Protein AF-A0AA41SUX4-F1 (afdb_monomer_lite)

Sequence (114 aa):
MLSFDVGDQPVFETSLSNVSQGTTGKSGVTLEFHQNDDSEVALMQVCFYVPPTQEDGVDPVQAFAQSVLSKADIIQATGDAICIFWELQCLTPHSHYDTRIYPTFLNLRYKTSD

Secondary structure (DSSP, 8-state):
-EEEEETTEEEEEE-GGGEEEEEEETTEEEEEE---TT-SS---EEEEE-PPP--TT--HHHHHHHHHHTTS------S--SEEEEEEEEETTEEEEEEEE-SS-EEEEE----

Structure (mmCIF, N/CA/C/O backbone):
data_AF-A0AA41SUX4-F1
#
_entry.id   AF-A0AA41SUX4-F1
#
loop_
_atom_site.group_PDB
_atom_site.id
_atom_site.type_symbol
_atom_site.label_atom_id
_atom_site.label_alt_id
_atom_site.label_comp_id
_atom_site.label_asym_id
_atom_site.label_entity_id
_atom_site.label_seq_id
_atom_site.pdbx_PDB_ins_code
_atom_site.Cartn_x
_atom_site.Cartn_y
_atom_site.Cartn_z
_atom_site.occupancy
_atom_site.B_iso_or_equiv
_atom_site.auth_seq_id
_atom_site.auth_comp_id
_atom_site.auth_asym_id
_atom_site.auth_atom_id
_atom_site.pdbx_PDB_model_num
ATOM 1 N N . MET A 1 1 ? -2.127 -13.126 9.033 1.00 88.12 1 MET A N 1
ATOM 2 C CA . MET A 1 1 ? -3.484 -12.764 8.588 1.00 88.12 1 MET A CA 1
ATOM 3 C C . MET A 1 1 ? -3.858 -11.448 9.241 1.00 88.12 1 MET A C 1
ATOM 5 O O . MET A 1 1 ? -3.458 -11.236 10.382 1.00 88.12 1 MET A O 1
ATOM 9 N N . LEU A 1 2 ? -4.541 -10.579 8.507 1.00 92.31 2 LEU A N 1
ATOM 10 C CA . LEU A 1 2 ? -5.187 -9.367 9.004 1.00 92.31 2 LEU A CA 1
ATOM 11 C C . LEU A 1 2 ? -6.698 -9.617 8.960 1.00 92.31 2 LEU A C 1
ATOM 13 O O . LEU A 1 2 ? -7.192 -9.985 7.896 1.00 92.31 2 LEU A O 1
ATOM 17 N N . SER A 1 3 ? -7.388 -9.431 10.086 1.00 94.00 3 SER A N 1
ATOM 18 C CA . SER A 1 3 ? -8.854 -9.405 10.155 1.00 94.00 3 SER A CA 1
ATOM 19 C C . SER A 1 3 ? -9.308 -7.986 10.448 1.00 94.00 3 SER A C 1
ATOM 21 O O . SER A 1 3 ? -8.642 -7.268 11.200 1.00 94.00 3 SER A O 1
ATOM 23 N N . PHE A 1 4 ? -10.420 -7.584 9.851 1.00 93.31 4 PHE A N 1
ATOM 24 C CA . PHE A 1 4 ? -11.107 -6.353 10.198 1.00 93.31 4 PHE A CA 1
ATOM 25 C C . PHE A 1 4 ? -12.519 -6.694 10.646 1.00 93.31 4 PHE A C 1
ATOM 27 O O . PHE A 1 4 ? -13.316 -7.230 9.872 1.00 93.31 4 PHE A O 1
ATOM 34 N N . ASP A 1 5 ? -12.811 -6.355 11.896 1.00 95.56 5 ASP A N 1
ATOM 35 C CA . ASP A 1 5 ? -14.026 -6.776 12.574 1.00 95.56 5 ASP A CA 1
ATOM 36 C C . ASP A 1 5 ? -14.969 -5.580 12.754 1.00 95.56 5 ASP A C 1
ATOM 38 O O . ASP A 1 5 ? -14.547 -4.464 13.069 1.00 95.56 5 ASP A O 1
ATOM 42 N N . VAL A 1 6 ? -16.269 -5.812 12.560 1.00 94.94 6 VAL A N 1
ATOM 43 C CA . VAL A 1 6 ? -17.333 -4.854 12.883 1.00 94.94 6 VAL A CA 1
ATOM 44 C C . VAL A 1 6 ? -18.213 -5.485 13.956 1.00 94.94 6 VAL A C 1
ATOM 46 O O . VAL A 1 6 ? -19.004 -6.387 13.684 1.00 94.94 6 VAL A O 1
ATOM 49 N N . GLY A 1 7 ? -18.051 -5.020 15.197 1.00 94.25 7 GLY A N 1
ATOM 50 C CA . GLY A 1 7 ? -18.549 -5.746 16.367 1.00 94.25 7 GLY A CA 1
ATOM 51 C C . GLY A 1 7 ? -17.729 -7.019 16.580 1.00 94.25 7 GLY A C 1
ATOM 52 O O . GLY A 1 7 ? -16.508 -6.970 16.503 1.00 94.25 7 GLY A O 1
ATOM 53 N N . ASP A 1 8 ? -18.402 -8.150 16.784 1.00 94.12 8 ASP A N 1
ATOM 54 C CA . ASP A 1 8 ? -17.759 -9.460 16.979 1.00 94.12 8 ASP A CA 1
ATOM 55 C C . ASP A 1 8 ? -17.734 -10.303 15.689 1.00 94.12 8 ASP A C 1
ATOM 57 O O . ASP A 1 8 ? -17.730 -11.535 15.741 1.00 94.12 8 ASP A O 1
ATOM 61 N N . GLN A 1 9 ? -17.831 -9.664 14.518 1.00 95.56 9 GLN A N 1
ATOM 62 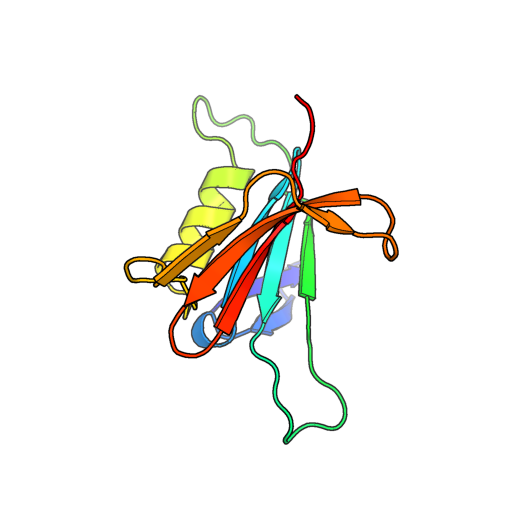C CA . GLN A 1 9 ? -17.897 -10.344 13.223 1.00 95.56 9 GLN A CA 1
ATOM 63 C C . GLN A 1 9 ? -16.806 -9.826 12.275 1.00 95.56 9 GLN A C 1
ATOM 65 O O . GLN A 1 9 ? -16.774 -8.619 12.010 1.00 95.56 9 GLN A O 1
ATOM 70 N N . PRO A 1 10 ? -15.957 -10.710 11.716 1.00 94.81 10 PRO A N 1
ATOM 71 C CA . PRO A 1 10 ? -14.990 -10.323 10.697 1.00 94.81 10 PRO A CA 1
ATOM 72 C C . PRO A 1 10 ? -15.730 -9.978 9.404 1.00 94.81 10 PRO A C 1
ATOM 74 O O . PRO A 1 10 ? -16.503 -10.784 8.882 1.00 94.81 10 PRO A O 1
ATOM 77 N N . VAL A 1 11 ? -15.514 -8.774 8.874 1.00 95.00 11 VAL A N 1
ATOM 78 C CA . VAL A 1 11 ? -16.108 -8.359 7.589 1.00 95.00 11 VAL A CA 1
ATOM 79 C C . VAL A 1 11 ? -15.175 -8.614 6.413 1.00 95.00 11 VAL A C 1
ATOM 81 O O . VAL A 1 11 ? -15.650 -8.827 5.300 1.00 95.00 11 VAL A O 1
ATOM 84 N N . PHE A 1 12 ? -13.862 -8.635 6.644 1.00 91.62 12 PHE A N 1
ATOM 85 C CA . PHE A 1 12 ? -12.915 -9.213 5.701 1.00 91.62 12 PHE A CA 1
ATOM 86 C C . PHE A 1 12 ? -11.671 -9.722 6.425 1.00 91.62 12 PHE A C 1
ATOM 88 O O . PHE A 1 12 ? -11.256 -9.194 7.459 1.00 91.62 12 PHE A O 1
ATOM 95 N N . GLU A 1 13 ? -11.043 -10.715 5.810 1.00 93.12 13 GLU A N 1
ATOM 96 C CA . GLU A 1 13 ? -9.749 -11.239 6.210 1.00 93.12 13 GLU A CA 1
ATOM 97 C C . GLU A 1 13 ? -8.837 -11.277 4.990 1.00 93.12 13 GLU A C 1
ATOM 99 O O . GLU A 1 13 ? -9.268 -11.566 3.873 1.00 93.12 13 GLU A O 1
ATOM 104 N N . THR A 1 14 ? -7.556 -10.996 5.193 1.00 89.38 14 THR A N 1
ATOM 105 C CA . THR A 1 14 ? -6.552 -11.171 4.146 1.00 89.38 14 THR A CA 1
ATOM 106 C C . THR A 1 14 ? -5.283 -11.792 4.698 1.00 89.38 14 THR A C 1
ATOM 108 O O . THR A 1 14 ? -4.828 -11.493 5.812 1.00 89.38 14 THR A O 1
ATOM 111 N N . SER A 1 15 ? -4.662 -12.655 3.896 1.00 92.00 15 SER A N 1
ATOM 112 C CA . SER A 1 15 ? -3.303 -13.088 4.186 1.00 92.00 15 SER A CA 1
ATOM 113 C C . SER A 1 15 ? -2.356 -11.897 4.069 1.00 92.00 15 SER A C 1
ATOM 115 O O . SER A 1 15 ? -2.466 -11.087 3.150 1.00 92.00 15 SER A O 1
ATOM 117 N N . LEU A 1 16 ? -1.404 -11.810 4.999 1.00 91.88 16 LEU A N 1
ATOM 118 C CA . LEU A 1 16 ? -0.360 -10.788 4.943 1.00 91.88 16 LEU A CA 1
ATOM 119 C C . LEU A 1 16 ? 0.652 -11.093 3.833 1.00 91.88 16 LEU A C 1
ATOM 121 O O . LEU A 1 16 ? 1.212 -10.166 3.269 1.00 91.88 16 LEU A O 1
ATOM 125 N N . SER A 1 17 ? 0.790 -12.360 3.425 1.00 91.38 17 SER A N 1
ATOM 126 C CA . SER A 1 17 ? 1.597 -12.749 2.259 1.00 91.38 17 SER A CA 1
ATOM 127 C C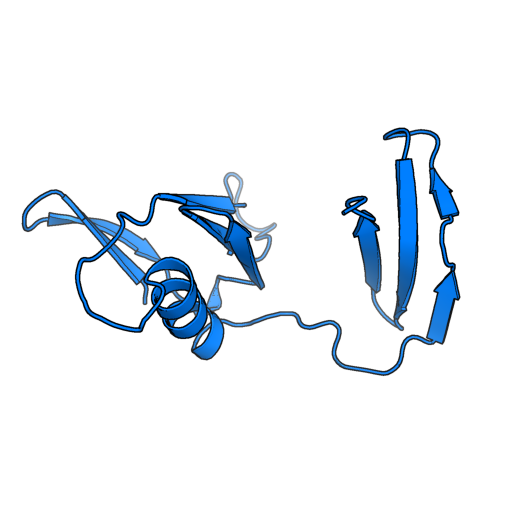 . SER A 1 17 ? 1.115 -12.132 0.945 1.00 91.38 17 SER A C 1
ATOM 129 O O . SER A 1 17 ? 1.859 -12.115 -0.022 1.00 91.38 17 SER A O 1
ATOM 131 N N . ASN A 1 18 ? -0.130 -11.654 0.888 1.00 90.25 18 ASN A N 1
ATOM 132 C CA . ASN A 1 18 ? -0.670 -11.026 -0.315 1.00 90.25 18 ASN A CA 1
ATOM 133 C C . ASN A 1 18 ? -0.349 -9.525 -0.373 1.00 90.25 18 ASN A C 1
ATOM 135 O O . ASN A 1 18 ? -0.599 -8.900 -1.398 1.00 90.25 18 ASN A O 1
ATOM 139 N N . VAL A 1 19 ? 0.163 -8.947 0.719 1.00 92.19 19 VAL A N 1
ATOM 140 C CA . VAL A 1 19 ? 0.553 -7.537 0.804 1.00 92.19 19 VAL A CA 1
ATOM 141 C C . VAL A 1 19 ? 1.949 -7.388 0.210 1.00 92.19 19 VAL A C 1
ATOM 143 O O . VAL A 1 19 ? 2.895 -7.994 0.711 1.00 92.19 19 VAL A O 1
ATOM 146 N N . SER A 1 20 ? 2.062 -6.568 -0.831 1.00 90.75 20 SER A N 1
ATOM 147 C CA . SER A 1 20 ? 3.297 -6.312 -1.572 1.00 90.75 20 SER A CA 1
ATOM 148 C C . SER A 1 20 ? 4.040 -5.083 -1.052 1.00 90.75 20 SER A C 1
ATOM 150 O O . SER A 1 20 ? 5.271 -5.059 -1.065 1.00 90.75 20 SER A O 1
ATOM 152 N N . GLN A 1 21 ? 3.310 -4.065 -0.580 1.00 89.31 21 GLN A N 1
ATOM 153 C CA . GLN A 1 21 ? 3.852 -2.835 0.002 1.00 89.31 21 GLN A CA 1
ATOM 154 C C . GLN A 1 21 ? 2.890 -2.233 1.035 1.00 89.31 21 GLN A C 1
ATOM 156 O O . GLN A 1 21 ? 1.701 -2.548 1.078 1.00 89.31 21 GLN A O 1
ATOM 161 N N . GLY A 1 22 ? 3.401 -1.320 1.862 1.00 90.81 22 GLY A N 1
ATOM 162 C CA . GLY A 1 22 ? 2.555 -0.486 2.706 1.00 90.81 22 GLY A CA 1
ATOM 163 C C . GLY A 1 22 ? 3.198 0.854 3.034 1.00 90.81 22 GLY A C 1
ATOM 164 O O . GLY A 1 22 ? 4.414 0.953 3.204 1.00 90.81 22 GLY A O 1
ATOM 165 N N . THR A 1 23 ? 2.371 1.892 3.110 1.00 91.44 23 THR A N 1
ATOM 166 C CA . THR A 1 23 ? 2.781 3.272 3.387 1.00 91.44 23 THR A CA 1
ATOM 167 C C . THR A 1 23 ? 1.941 3.876 4.508 1.00 91.44 23 THR A C 1
ATOM 169 O O . THR A 1 23 ? 0.763 3.559 4.678 1.00 91.44 23 THR A O 1
ATOM 172 N N . THR A 1 24 ? 2.555 4.752 5.301 1.00 92.44 24 THR A N 1
ATOM 173 C CA . THR A 1 24 ? 1.898 5.445 6.417 1.00 92.44 24 THR A CA 1
ATOM 174 C C . THR A 1 24 ? 1.619 6.899 6.060 1.00 92.44 24 THR A C 1
ATOM 176 O O . THR A 1 24 ? 2.507 7.597 5.572 1.00 92.44 24 THR A O 1
ATOM 179 N N . GLY A 1 25 ? 0.408 7.369 6.348 1.00 88.88 25 GLY A N 1
ATOM 180 C CA . GLY A 1 25 ? 0.031 8.783 6.337 1.00 88.88 25 GLY A CA 1
ATOM 181 C C . GLY A 1 25 ? -0.178 9.329 7.753 1.00 88.88 25 GLY A C 1
ATOM 182 O O . GLY A 1 25 ? 0.107 8.660 8.740 1.00 88.88 25 GLY A O 1
ATOM 183 N N . LYS A 1 26 ? -0.736 10.541 7.868 1.00 88.62 26 LYS A N 1
ATOM 184 C CA . LYS A 1 26 ? -0.958 11.215 9.166 1.00 88.62 26 LYS A CA 1
ATOM 185 C C . LYS A 1 26 ? -1.856 10.435 10.139 1.00 88.62 26 LYS A C 1
ATOM 187 O O . LYS A 1 26 ? -1.701 10.559 11.346 1.00 88.62 26 LYS A O 1
ATOM 192 N N . SER A 1 27 ? -2.839 9.704 9.624 1.00 91.19 27 SER A N 1
ATOM 193 C CA . SER A 1 27 ? -3.844 9.004 10.435 1.00 91.19 27 SER A CA 1
ATOM 194 C C . SER A 1 27 ? -4.289 7.699 9.787 1.00 91.19 27 SER A C 1
ATOM 196 O O . SER A 1 27 ? -5.441 7.289 9.921 1.00 91.19 27 SER A O 1
ATOM 198 N N . GLY A 1 28 ? -3.423 7.098 8.977 1.00 93.44 28 GLY A N 1
ATOM 199 C CA . GLY A 1 28 ? -3.825 5.947 8.198 1.00 93.44 28 GLY A CA 1
ATOM 200 C C . GLY A 1 28 ? -2.676 5.178 7.594 1.00 93.44 28 GLY A C 1
ATOM 201 O O . GLY A 1 28 ? -1.558 5.682 7.477 1.00 93.44 28 GLY A O 1
ATOM 202 N N . VAL A 1 29 ? -2.984 3.945 7.221 1.00 95.00 29 VAL A N 1
ATOM 203 C CA . VAL A 1 29 ? -2.052 3.010 6.604 1.00 95.00 29 VAL A CA 1
ATOM 204 C C . VAL A 1 29 ? -2.665 2.500 5.318 1.00 95.00 29 VAL A C 1
ATOM 206 O O . VAL A 1 29 ? -3.765 1.949 5.313 1.00 95.00 29 VAL A O 1
ATOM 209 N N . THR A 1 30 ? -1.932 2.681 4.232 1.00 95.12 30 THR A N 1
ATOM 210 C CA . THR A 1 30 ? -2.267 2.145 2.922 1.00 95.12 30 THR A CA 1
ATOM 211 C C . THR A 1 30 ? -1.507 0.846 2.728 1.00 95.12 30 THR A C 1
ATOM 213 O O . THR A 1 30 ? -0.286 0.834 2.858 1.00 95.12 30 THR A O 1
ATOM 216 N N . LEU A 1 31 ? -2.218 -0.232 2.412 1.00 93.56 31 LEU A N 1
ATOM 217 C CA . LEU A 1 31 ? -1.651 -1.517 2.015 1.00 93.56 31 LEU A CA 1
ATOM 218 C C . LEU A 1 31 ? -1.898 -1.732 0.529 1.00 93.56 31 LEU A C 1
ATOM 220 O O . LEU A 1 31 ? -3.028 -1.572 0.067 1.00 93.56 31 LEU A O 1
ATOM 224 N N . GLU A 1 32 ? -0.856 -2.124 -0.187 1.00 92.81 32 GLU A N 1
ATOM 225 C CA . GLU A 1 32 ? -0.908 -2.538 -1.585 1.00 92.81 32 GLU A CA 1
ATOM 226 C C . GLU A 1 32 ? -0.718 -4.049 -1.661 1.00 92.81 32 GLU A C 1
ATOM 228 O O . GLU A 1 32 ? 0.017 -4.640 -0.865 1.00 92.81 32 GLU A O 1
ATOM 233 N N . PHE A 1 33 ? -1.409 -4.680 -2.601 1.00 91.94 33 PHE A N 1
ATOM 234 C CA . PHE A 1 33 ? -1.426 -6.127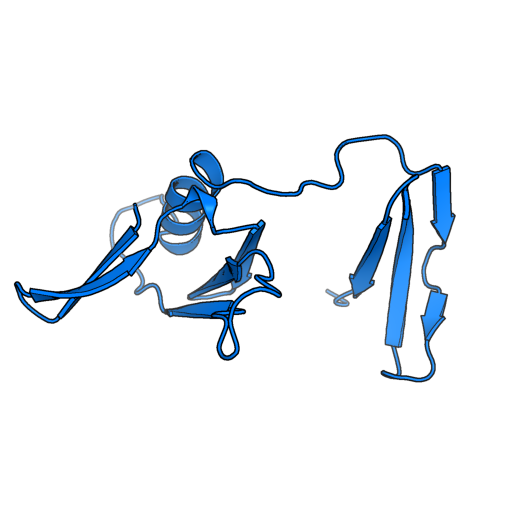 -2.755 1.00 91.94 33 PHE A CA 1
ATOM 235 C C . PHE A 1 33 ? -0.747 -6.534 -4.057 1.00 91.94 33 PHE A C 1
ATOM 237 O O . PHE A 1 33 ? -0.683 -5.763 -5.017 1.00 91.94 33 PHE A O 1
ATOM 244 N N . HIS A 1 34 ? -0.220 -7.755 -4.092 1.00 90.31 34 HIS A N 1
ATOM 245 C CA . HIS A 1 34 ? 0.291 -8.337 -5.330 1.00 90.31 34 HIS A CA 1
ATOM 246 C C . HIS A 1 34 ? -0.821 -8.396 -6.379 1.00 90.31 34 HIS A C 1
ATOM 248 O O . HIS A 1 34 ? -1.946 -8.804 -6.079 1.00 90.31 34 HIS A O 1
ATOM 254 N N . GLN A 1 35 ? -0.502 -8.008 -7.614 1.00 84.50 35 GLN A N 1
ATOM 255 C CA . GLN A 1 35 ? -1.411 -8.231 -8.732 1.00 84.50 35 GLN A CA 1
ATOM 256 C C . GLN A 1 35 ? -1.606 -9.731 -8.947 1.00 84.50 35 GLN A C 1
ATOM 258 O O . GLN A 1 35 ? -0.657 -10.512 -8.882 1.00 84.50 35 GLN A O 1
ATOM 263 N N . ASN A 1 36 ? -2.857 -10.119 -9.179 1.00 83.69 36 ASN A N 1
ATOM 264 C CA . ASN A 1 36 ? -3.233 -11.484 -9.499 1.00 83.69 36 ASN A CA 1
ATOM 265 C C . ASN A 1 36 ? -3.944 -11.486 -10.853 1.00 83.69 36 ASN A C 1
ATOM 267 O O . ASN A 1 36 ? -5.154 -11.263 -10.912 1.00 83.69 36 ASN A O 1
ATOM 271 N N . ASP A 1 37 ? -3.177 -11.731 -11.915 1.00 82.62 37 ASP A N 1
ATOM 272 C CA . ASP A 1 37 ? -3.668 -11.751 -13.299 1.00 82.62 37 ASP A CA 1
ATOM 273 C C . ASP A 1 37 ? -4.620 -12.929 -13.582 1.00 82.62 37 ASP A C 1
ATOM 275 O O . ASP A 1 37 ? -5.337 -12.916 -14.581 1.00 82.62 37 ASP A O 1
ATOM 279 N N . ASP A 1 38 ? -4.682 -13.922 -12.685 1.00 87.00 38 ASP A N 1
ATOM 280 C CA . ASP A 1 38 ? -5.601 -15.060 -12.787 1.00 87.00 38 ASP A CA 1
ATOM 281 C C . ASP A 1 38 ? -7.015 -14.737 -12.259 1.00 87.00 38 ASP A C 1
ATOM 283 O O . ASP A 1 38 ? -7.915 -15.578 -12.330 1.00 87.00 38 ASP A O 1
ATOM 287 N N . SER A 1 39 ? -7.237 -13.532 -11.716 1.00 85.94 39 SER A N 1
ATOM 288 C CA . SER A 1 39 ? -8.538 -13.085 -11.209 1.00 85.94 39 SER A CA 1
ATOM 289 C C . SER A 1 39 ? -9.089 -11.919 -12.027 1.00 85.94 39 SER A C 1
ATOM 291 O O . SER A 1 39 ? -8.431 -10.895 -12.181 1.00 85.94 39 SER A O 1
ATOM 293 N N . GLU A 1 40 ? -10.347 -12.017 -12.473 1.00 87.75 40 GLU A N 1
ATOM 294 C CA . GLU A 1 40 ? -11.043 -10.899 -13.141 1.00 87.75 40 GLU A CA 1
ATOM 295 C C . GLU A 1 40 ? -11.177 -9.663 -12.241 1.00 87.75 40 GLU A C 1
ATOM 297 O O . GLU A 1 40 ? -11.184 -8.530 -12.721 1.00 87.75 40 GLU A O 1
ATOM 302 N N . VAL A 1 41 ? -11.293 -9.878 -10.929 1.00 87.44 41 VAL A N 1
ATOM 303 C CA . VAL A 1 41 ? -11.353 -8.814 -9.926 1.00 87.44 41 VAL A CA 1
ATOM 304 C C . VAL A 1 41 ? -10.258 -9.075 -8.903 1.00 87.44 41 VAL A C 1
ATOM 306 O O . VAL A 1 41 ? -10.289 -10.077 -8.187 1.00 87.44 41 VAL A O 1
ATOM 309 N N . A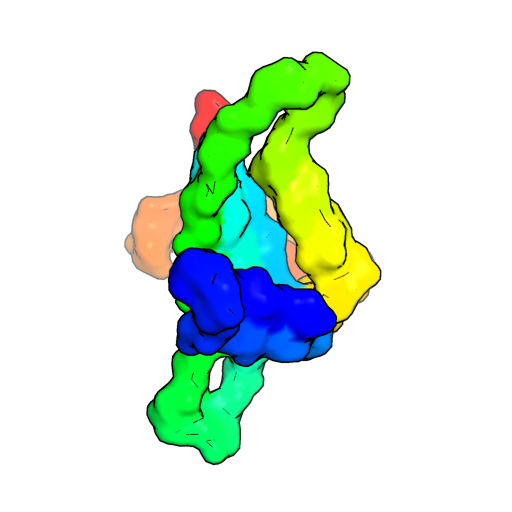LA A 1 42 ? -9.289 -8.169 -8.824 1.00 87.00 42 ALA A N 1
ATOM 310 C CA . ALA A 1 42 ? -8.181 -8.254 -7.884 1.00 87.00 42 ALA A CA 1
ATOM 311 C C . ALA A 1 42 ? -8.192 -7.048 -6.939 1.00 87.00 42 ALA A C 1
ATOM 313 O O . ALA A 1 42 ? -8.344 -5.900 -7.363 1.00 87.00 42 ALA A O 1
ATOM 314 N N . LEU A 1 43 ? -8.022 -7.308 -5.641 1.00 87.94 43 LEU A N 1
ATOM 315 C CA . LEU A 1 43 ? -7.827 -6.251 -4.656 1.00 87.94 43 LEU A CA 1
ATOM 316 C C . LEU A 1 43 ? -6.450 -5.628 -4.878 1.00 87.94 43 LEU A C 1
ATOM 318 O O . LEU A 1 43 ? -5.450 -6.321 -4.752 1.00 87.94 43 LEU A O 1
ATOM 322 N N . MET A 1 44 ? -6.404 -4.336 -5.203 1.00 90.00 44 MET A N 1
ATOM 323 C CA . MET A 1 44 ? -5.140 -3.632 -5.455 1.00 90.00 44 MET A CA 1
ATOM 324 C C . MET A 1 44 ? -4.623 -2.913 -4.216 1.00 90.00 44 MET A C 1
ATOM 326 O O . MET A 1 44 ? -3.436 -2.978 -3.907 1.00 90.00 44 MET A O 1
ATOM 330 N N . GLN A 1 45 ? -5.514 -2.234 -3.493 1.00 92.94 45 GLN A N 1
ATOM 331 C CA . GLN A 1 45 ? -5.130 -1.380 -2.379 1.00 92.94 45 GLN A CA 1
ATOM 332 C C . GLN A 1 45 ? -6.258 -1.266 -1.353 1.00 92.94 45 GLN A C 1
ATOM 334 O O . GLN A 1 45 ? -7.433 -1.191 -1.717 1.00 92.94 45 GLN A O 1
ATOM 339 N N . VAL A 1 46 ? -5.894 -1.180 -0.074 1.00 93.50 46 VAL A N 1
ATOM 340 C CA . VAL A 1 46 ? -6.796 -0.813 1.027 1.00 93.50 46 VAL A CA 1
ATOM 341 C C . VAL A 1 46 ? -6.158 0.301 1.848 1.00 93.50 46 VAL A C 1
ATOM 343 O O . VAL A 1 46 ? -4.973 0.239 2.158 1.00 93.50 46 VAL A O 1
ATOM 346 N N . CYS A 1 47 ? -6.937 1.317 2.219 1.00 94.88 47 CYS A N 1
ATOM 347 C CA . CYS A 1 47 ? -6.495 2.380 3.117 1.00 94.88 47 CYS A CA 1
ATOM 348 C C . CYS A 1 47 ? -7.284 2.316 4.424 1.00 94.88 47 CYS A C 1
ATOM 350 O O . CYS A 1 47 ? -8.509 2.445 4.428 1.00 94.88 47 CYS A O 1
ATOM 352 N N . PHE A 1 48 ? -6.571 2.116 5.527 1.00 94.25 48 PHE A N 1
ATOM 353 C CA . PHE A 1 48 ? -7.125 2.090 6.871 1.00 94.25 48 PHE A CA 1
ATOM 354 C C . PHE A 1 48 ? -6.969 3.445 7.528 1.00 94.25 48 PHE A C 1
ATOM 356 O O . PHE A 1 48 ? -5.873 4.001 7.552 1.00 94.25 48 PHE A O 1
ATOM 363 N N . TYR A 1 49 ? -8.042 3.938 8.135 1.00 94.88 49 TYR A N 1
ATOM 364 C CA . TYR A 1 49 ? -7.932 4.961 9.163 1.00 94.88 49 TYR A CA 1
ATOM 365 C C . TYR A 1 49 ? -7.509 4.304 10.477 1.00 94.88 49 TYR A C 1
ATOM 367 O O . TYR A 1 49 ? -8.116 3.321 10.900 1.00 94.88 49 TYR A O 1
ATOM 375 N N . VAL A 1 50 ? -6.489 4.861 11.125 1.00 93.00 50 VAL A N 1
ATOM 376 C CA . VAL A 1 50 ? -6.021 4.415 12.439 1.00 93.00 50 VAL A CA 1
ATOM 377 C C . VAL A 1 50 ? -6.341 5.521 13.448 1.00 93.00 50 VAL A C 1
ATOM 379 O O . VAL A 1 50 ? -5.756 6.607 13.361 1.00 93.00 50 VAL A O 1
ATOM 382 N N . PRO A 1 51 ? -7.286 5.292 14.378 1.00 90.75 51 PRO A N 1
ATOM 383 C CA . PRO A 1 51 ? -7.620 6.267 15.404 1.00 90.75 51 PRO A CA 1
ATOM 384 C C . PRO A 1 51 ? -6.414 6.566 16.304 1.00 90.75 51 PRO A C 1
ATOM 386 O O . PRO A 1 51 ? -5.642 5.656 16.614 1.00 90.75 51 PRO A O 1
ATOM 389 N N . PRO A 1 52 ? -6.255 7.813 16.772 1.00 85.19 52 PRO A N 1
ATOM 390 C CA . PRO A 1 52 ? -5.237 8.127 17.762 1.00 85.19 52 PRO A CA 1
ATOM 391 C C . PRO A 1 52 ? -5.545 7.400 19.078 1.00 85.19 52 PRO A C 1
ATOM 393 O O . PRO A 1 52 ? -6.664 7.470 19.589 1.00 85.19 52 PRO A O 1
ATOM 396 N N . THR A 1 53 ? -4.548 6.725 19.642 1.00 82.12 53 THR A N 1
ATOM 397 C CA . THR A 1 53 ? -4.614 6.099 20.967 1.00 82.12 53 THR A CA 1
ATOM 398 C C . THR A 1 53 ? -3.976 7.018 22.009 1.00 82.12 53 THR A C 1
ATOM 400 O O . THR A 1 53 ? -3.028 7.738 21.711 1.00 82.12 53 THR A O 1
ATOM 403 N N . GLN A 1 54 ? -4.495 7.009 23.242 1.00 66.31 54 GLN A N 1
ATOM 404 C CA . GLN A 1 54 ? -3.910 7.751 24.375 1.00 66.31 54 GLN A CA 1
ATOM 405 C C . GLN A 1 54 ? -2.753 6.993 25.053 1.00 66.31 54 GLN A C 1
ATOM 407 O O . GLN A 1 54 ? -2.323 7.376 26.135 1.00 66.31 54 GLN A O 1
ATOM 412 N N . GLU A 1 55 ? -2.272 5.898 24.458 1.00 71.38 55 GLU A N 1
ATOM 413 C CA . GLU A 1 55 ? -1.122 5.174 24.996 1.00 71.38 55 GLU A CA 1
ATOM 414 C C . GLU A 1 55 ? 0.156 5.988 24.772 1.00 71.38 55 GLU A C 1
ATOM 416 O O . GLU A 1 55 ? 0.537 6.289 23.639 1.00 71.38 55 GLU A O 1
ATOM 421 N N . ASP A 1 56 ? 0.800 6.371 25.874 1.00 63.03 56 ASP A N 1
ATOM 422 C CA . ASP A 1 56 ? 1.973 7.234 25.859 1.00 63.03 56 ASP A CA 1
ATOM 423 C C . ASP A 1 56 ? 3.149 6.575 25.119 1.00 63.03 56 ASP A C 1
ATOM 425 O O . ASP A 1 56 ? 3.725 5.580 25.561 1.00 63.03 56 ASP A O 1
ATOM 429 N N . GLY A 1 57 ? 3.546 7.185 23.999 1.00 71.94 57 GLY A N 1
ATOM 430 C CA . GLY A 1 57 ? 4.847 6.968 23.360 1.00 71.94 57 GLY A CA 1
ATOM 431 C C . GLY A 1 57 ? 4.872 6.067 22.125 1.00 71.94 57 GLY A C 1
ATOM 432 O O . GLY A 1 57 ? 5.928 5.970 21.499 1.00 71.94 57 GLY A O 1
ATOM 433 N N . VAL A 1 58 ? 3.755 5.451 21.728 1.00 80.50 58 VAL A N 1
ATOM 434 C CA . VAL A 1 58 ? 3.689 4.628 20.509 1.00 80.50 58 VAL A CA 1
ATOM 435 C C . VAL A 1 58 ? 2.723 5.255 19.512 1.00 80.50 58 VAL A C 1
ATOM 437 O O . VAL A 1 58 ? 1.532 5.365 19.780 1.00 80.50 58 VAL A O 1
ATOM 440 N N . ASP A 1 59 ? 3.232 5.650 18.343 1.00 89.50 59 ASP A N 1
ATOM 441 C CA . ASP A 1 59 ? 2.379 6.078 17.233 1.00 89.50 59 ASP A CA 1
ATOM 442 C C . ASP A 1 59 ? 1.580 4.862 16.717 1.00 89.50 59 ASP A C 1
ATOM 444 O O . ASP A 1 59 ? 2.184 3.923 16.178 1.00 89.50 59 ASP A O 1
ATOM 448 N N . PRO A 1 60 ? 0.240 4.843 16.864 1.00 92.06 60 PRO A N 1
ATOM 449 C CA . PRO A 1 60 ? -0.575 3.695 16.481 1.00 92.06 60 PRO A CA 1
ATOM 450 C C . PRO A 1 60 ? -0.514 3.414 14.977 1.00 92.06 60 PRO A C 1
ATOM 452 O O . PRO A 1 60 ? -0.615 2.256 14.568 1.00 92.06 60 PRO A O 1
ATOM 455 N N . VAL A 1 61 ? -0.293 4.439 14.144 1.00 93.44 61 VAL A N 1
ATOM 456 C CA . VAL A 1 61 ? -0.121 4.277 12.695 1.00 93.44 61 VAL A CA 1
ATOM 457 C C . VAL A 1 61 ? 1.141 3.463 12.419 1.00 93.44 61 VAL A C 1
ATOM 459 O O . VAL A 1 61 ? 1.101 2.490 11.664 1.00 93.44 61 VAL A O 1
ATOM 462 N N . GLN A 1 62 ? 2.251 3.824 13.067 1.00 91.75 62 GLN A N 1
ATOM 463 C CA . GLN A 1 62 ? 3.527 3.123 12.910 1.00 91.75 62 GLN A CA 1
ATOM 464 C C . GLN A 1 62 ? 3.470 1.710 13.485 1.00 91.75 62 GLN A C 1
ATOM 466 O O . GLN A 1 62 ? 3.946 0.771 12.850 1.00 91.75 62 GLN A O 1
ATOM 471 N N . ALA A 1 63 ? 2.847 1.529 14.651 1.00 92.12 63 ALA A N 1
ATOM 472 C CA . ALA A 1 63 ? 2.695 0.211 15.260 1.00 92.12 63 ALA A CA 1
ATOM 473 C C . ALA A 1 63 ? 1.871 -0.739 14.378 1.00 92.12 63 ALA A C 1
ATOM 475 O O . ALA A 1 63 ? 2.257 -1.898 14.184 1.00 92.12 63 ALA A O 1
ATOM 476 N N . PHE A 1 64 ? 0.767 -0.248 13.803 1.00 93.19 64 PHE A N 1
ATOM 477 C CA . PHE A 1 64 ? -0.060 -1.027 12.884 1.00 93.19 64 PHE A CA 1
ATOM 478 C C . PHE A 1 64 ? 0.710 -1.380 11.609 1.00 93.19 64 PHE A C 1
ATOM 480 O O . PHE A 1 64 ? 0.801 -2.558 11.256 1.00 93.19 64 PHE A O 1
ATOM 487 N N . ALA A 1 65 ? 1.337 -0.392 10.964 1.00 93.00 65 ALA A N 1
ATOM 488 C CA . ALA A 1 65 ? 2.141 -0.613 9.767 1.00 93.00 65 ALA A CA 1
ATOM 489 C C . ALA A 1 65 ? 3.258 -1.634 10.013 1.00 93.00 65 ALA A C 1
ATOM 491 O O . ALA A 1 65 ? 3.369 -2.609 9.275 1.00 93.00 65 ALA A O 1
ATOM 492 N N . GLN A 1 66 ? 4.028 -1.491 11.092 1.00 91.88 66 GLN A N 1
ATOM 493 C CA . GLN A 1 66 ? 5.113 -2.416 11.424 1.00 91.88 66 GLN A CA 1
ATOM 494 C C . GLN A 1 66 ? 4.610 -3.849 11.664 1.00 91.88 66 GLN A C 1
ATOM 496 O O . GLN A 1 66 ? 5.230 -4.823 11.224 1.00 91.88 66 GLN A O 1
ATOM 501 N N . SER A 1 67 ? 3.463 -3.998 12.329 1.00 92.06 67 SER A N 1
ATOM 502 C CA . SER A 1 67 ? 2.845 -5.304 12.598 1.00 92.06 67 SER A CA 1
ATOM 503 C C . SER A 1 67 ? 2.407 -6.027 11.323 1.00 92.06 67 SER A C 1
ATOM 505 O O . SER A 1 67 ? 2.483 -7.255 11.253 1.00 92.06 67 SER A O 1
ATOM 507 N N . VAL A 1 68 ? 1.966 -5.268 10.318 1.00 92.69 68 VAL A N 1
ATOM 508 C CA . VAL A 1 68 ? 1.586 -5.777 8.996 1.00 92.69 68 VAL A CA 1
ATOM 509 C C . VAL A 1 68 ? 2.834 -6.093 8.171 1.00 92.69 68 VAL A C 1
ATOM 511 O O . VAL A 1 68 ? 3.014 -7.233 7.746 1.00 92.69 68 VAL A O 1
ATOM 514 N N . LEU A 1 69 ? 3.719 -5.108 7.996 1.00 90.00 69 LEU A N 1
ATOM 515 C CA . LEU A 1 69 ? 4.888 -5.180 7.115 1.00 90.00 69 LEU A CA 1
ATOM 516 C C . LEU A 1 69 ? 5.894 -6.253 7.547 1.00 90.00 69 LEU A C 1
ATOM 518 O O . LEU A 1 69 ? 6.507 -6.887 6.698 1.00 90.00 69 LEU A O 1
ATOM 522 N N . SER A 1 70 ? 6.026 -6.519 8.851 1.00 90.69 70 SER A N 1
ATOM 523 C CA . SER A 1 70 ? 6.908 -7.582 9.368 1.00 90.69 70 SER A CA 1
ATOM 524 C C . SER A 1 70 ? 6.497 -9.004 8.966 1.00 90.69 70 SER A C 1
ATOM 526 O O . SER A 1 70 ? 7.294 -9.931 9.098 1.00 90.69 70 SER A O 1
ATOM 528 N N . LYS A 1 71 ? 5.258 -9.191 8.500 1.00 91.50 71 LYS A N 1
ATOM 529 C CA . LYS A 1 71 ? 4.697 -10.483 8.070 1.00 91.50 71 LYS A CA 1
ATOM 530 C C . LYS A 1 71 ? 4.247 -10.464 6.609 1.00 91.50 71 LYS A C 1
ATOM 532 O O . LYS A 1 71 ? 3.639 -11.434 6.156 1.00 91.50 71 LYS A O 1
ATOM 537 N N . ALA A 1 72 ? 4.464 -9.347 5.926 1.00 90.12 72 ALA A N 1
ATOM 538 C CA . ALA A 1 72 ? 4.077 -9.161 4.545 1.00 90.12 72 ALA A CA 1
ATOM 539 C C . ALA A 1 72 ? 5.171 -9.662 3.605 1.00 90.12 72 ALA A C 1
ATOM 541 O O . ALA A 1 72 ? 6.353 -9.664 3.957 1.00 90.12 72 ALA A O 1
ATOM 542 N N . ASP A 1 73 ? 4.771 -10.068 2.405 1.00 86.19 73 ASP A N 1
ATOM 543 C CA . ASP A 1 73 ? 5.710 -10.427 1.346 1.00 86.19 73 ASP A CA 1
ATOM 544 C C . ASP A 1 73 ? 6.107 -9.165 0.581 1.00 86.19 73 ASP A C 1
ATOM 546 O O . ASP A 1 73 ? 5.655 -8.894 -0.534 1.00 86.19 73 ASP A O 1
ATOM 550 N N . ILE A 1 74 ? 6.893 -8.328 1.259 1.00 78.88 74 ILE A N 1
ATOM 551 C CA . ILE A 1 74 ? 7.268 -7.030 0.725 1.00 78.88 74 ILE A CA 1
ATOM 552 C C . ILE A 1 74 ? 8.237 -7.228 -0.431 1.00 78.88 74 ILE A C 1
ATOM 554 O O . ILE A 1 74 ? 9.376 -7.663 -0.235 1.00 78.88 74 ILE A O 1
ATOM 558 N N . ILE A 1 75 ? 7.823 -6.791 -1.620 1.00 67.25 75 ILE A N 1
ATOM 559 C CA . ILE A 1 75 ? 8.733 -6.604 -2.749 1.00 67.25 75 ILE A CA 1
ATOM 560 C C . ILE A 1 75 ? 9.528 -5.336 -2.460 1.00 67.25 75 ILE A C 1
ATOM 562 O O . ILE A 1 75 ? 9.262 -4.254 -2.985 1.00 67.25 75 ILE A O 1
ATOM 566 N N . GLN A 1 76 ? 10.498 -5.440 -1.556 1.00 61.53 76 GLN A N 1
ATOM 567 C CA . GLN A 1 76 ? 11.503 -4.406 -1.455 1.00 61.53 76 GLN A CA 1
ATOM 568 C C . GLN A 1 76 ? 12.299 -4.424 -2.748 1.00 61.53 76 GLN A C 1
ATOM 570 O O . GLN A 1 76 ? 12.639 -5.476 -3.287 1.00 61.53 76 GLN A O 1
ATOM 575 N N . ALA A 1 77 ? 12.651 -3.232 -3.211 1.00 58.72 77 ALA A N 1
ATOM 576 C CA . ALA A 1 77 ? 13.730 -3.065 -4.156 1.00 58.72 77 ALA A CA 1
ATOM 577 C C . ALA A 1 77 ? 15.066 -3.412 -3.469 1.00 58.72 77 ALA A C 1
ATOM 579 O O . ALA A 1 77 ? 15.880 -2.537 -3.183 1.00 58.72 77 ALA A O 1
ATOM 580 N N . THR A 1 78 ? 15.247 -4.674 -3.085 1.00 56.94 78 THR A N 1
ATOM 581 C CA . THR A 1 78 ? 16.453 -5.185 -2.446 1.00 56.94 78 THR A CA 1
ATOM 582 C C . THR A 1 78 ? 17.522 -5.355 -3.514 1.00 56.94 78 THR A C 1
ATOM 584 O O . THR A 1 78 ? 17.375 -6.125 -4.460 1.00 56.94 78 THR A O 1
ATOM 587 N N . GLY A 1 79 ? 18.604 -4.597 -3.366 1.00 65.44 79 GLY A N 1
ATOM 588 C CA . GLY A 1 79 ? 19.741 -4.608 -4.278 1.00 65.44 79 GLY A CA 1
ATOM 589 C C . GLY A 1 79 ? 20.246 -3.204 -4.579 1.00 65.44 79 GLY A C 1
ATOM 590 O O . GLY A 1 79 ? 19.578 -2.206 -4.302 1.00 65.44 79 GLY A O 1
ATOM 591 N N . ASP A 1 80 ? 21.439 -3.134 -5.157 1.00 80.88 80 ASP A N 1
ATOM 592 C CA . ASP A 1 80 ? 21.979 -1.880 -5.661 1.00 80.88 80 ASP A CA 1
ATOM 593 C C . ASP A 1 80 ? 21.301 -1.537 -6.988 1.00 80.88 80 ASP A C 1
ATOM 595 O O . ASP A 1 80 ? 21.185 -2.372 -7.890 1.00 80.88 80 ASP A O 1
ATOM 599 N N . ALA A 1 81 ? 20.832 -0.295 -7.106 1.00 87.12 81 ALA A N 1
ATOM 600 C CA . ALA A 1 81 ? 20.330 0.201 -8.376 1.00 87.12 81 ALA A CA 1
ATOM 601 C C . ALA A 1 81 ? 21.471 0.192 -9.405 1.00 87.12 81 ALA A C 1
ATOM 603 O O . ALA A 1 81 ? 22.578 0.650 -9.122 1.00 87.12 81 ALA A O 1
ATOM 604 N N . ILE A 1 82 ? 21.186 -0.279 -10.619 1.00 93.75 82 ILE A N 1
ATOM 605 C CA . ILE A 1 82 ? 22.134 -0.234 -11.742 1.00 93.75 82 ILE A CA 1
ATOM 606 C C . ILE A 1 82 ? 22.403 1.225 -12.123 1.00 93.75 82 ILE A C 1
ATOM 608 O O . ILE A 1 82 ? 23.518 1.602 -12.477 1.00 93.75 82 ILE A O 1
ATOM 612 N N . CYS A 1 83 ? 21.357 2.051 -12.069 1.00 94.38 83 CYS A N 1
ATOM 613 C CA . CYS A 1 83 ? 21.410 3.460 -12.416 1.00 94.38 83 CYS A CA 1
ATOM 614 C C . CYS A 1 83 ? 20.357 4.244 -11.627 1.00 94.38 83 CYS A C 1
ATOM 616 O O . CYS A 1 83 ? 19.288 3.717 -11.300 1.00 94.38 83 CYS A O 1
ATOM 618 N N . ILE A 1 84 ? 20.664 5.510 -11.338 1.00 93.25 84 ILE A N 1
ATOM 619 C CA . ILE A 1 84 ? 19.759 6.439 -10.666 1.00 93.25 84 ILE A CA 1
ATOM 620 C C . ILE A 1 84 ? 19.728 7.755 -11.447 1.00 93.25 84 ILE A C 1
ATOM 622 O O . ILE A 1 84 ? 20.770 8.379 -11.650 1.00 93.25 84 ILE A O 1
ATOM 626 N N . PHE A 1 85 ? 18.529 8.186 -11.841 1.00 93.25 85 PHE A N 1
ATOM 627 C CA . PHE A 1 85 ? 18.263 9.529 -12.350 1.00 93.25 85 PHE A CA 1
ATOM 628 C C . PHE A 1 85 ? 17.568 10.347 -11.268 1.00 93.25 85 PHE A C 1
ATOM 630 O O . PHE A 1 85 ? 16.502 9.965 -10.788 1.00 93.25 85 PHE A O 1
ATOM 637 N N . TRP A 1 86 ? 18.177 11.466 -10.894 1.00 91.44 86 TRP A N 1
ATOM 638 C CA . TRP A 1 86 ? 17.633 12.388 -9.903 1.00 91.44 86 TRP A CA 1
ATOM 639 C C . TRP A 1 86 ? 16.817 13.476 -10.590 1.00 91.44 86 TRP A C 1
ATOM 641 O O . TRP A 1 86 ? 17.233 13.975 -11.636 1.00 91.44 86 TRP A O 1
ATOM 651 N N . GLU A 1 87 ? 15.685 13.845 -9.990 1.00 91.50 87 GLU A N 1
ATOM 652 C CA . GLU A 1 87 ? 14.844 14.967 -10.437 1.00 91.50 87 GLU A CA 1
ATOM 653 C C . GLU A 1 87 ? 14.453 14.914 -11.926 1.00 91.50 87 GLU A C 1
ATOM 655 O O . GLU A 1 87 ? 14.365 15.936 -12.608 1.00 91.50 87 GLU A O 1
ATOM 660 N N . LEU A 1 88 ? 14.191 13.715 -12.450 1.00 91.69 88 LEU A N 1
ATOM 661 C CA . LEU A 1 88 ? 13.753 13.538 -13.828 1.00 91.69 88 LEU A CA 1
ATOM 662 C C . LEU A 1 88 ? 12.372 14.182 -14.014 1.00 91.69 88 LEU A C 1
ATOM 664 O O . LEU A 1 88 ? 11.398 13.772 -13.377 1.00 91.69 88 LEU A O 1
ATOM 668 N N . GLN A 1 89 ? 12.285 15.180 -14.896 1.00 91.38 89 GLN A N 1
ATOM 669 C CA . GLN A 1 89 ? 11.017 15.813 -15.242 1.00 91.38 89 GLN A CA 1
ATOM 670 C C . GLN A 1 89 ? 10.178 14.874 -16.118 1.00 91.38 89 GLN A C 1
ATOM 672 O O . GLN A 1 89 ? 10.533 14.566 -17.257 1.00 91.38 89 GLN A O 1
ATOM 677 N N . CYS A 1 90 ? 9.023 14.472 -15.602 1.00 88.94 90 CYS A N 1
ATOM 678 C CA . CYS A 1 90 ? 7.993 13.750 -16.334 1.00 88.94 90 CYS A CA 1
ATOM 679 C C . CYS A 1 90 ? 6.897 14.726 -16.762 1.00 88.94 90 CYS A C 1
ATOM 681 O O . CYS A 1 90 ? 6.409 15.525 -15.964 1.00 88.94 90 CYS A O 1
ATOM 683 N N . LEU A 1 91 ? 6.485 14.652 -18.029 1.00 90.12 91 LEU A N 1
ATOM 684 C CA . LEU A 1 91 ? 5.405 15.491 -18.560 1.00 90.12 91 LEU A CA 1
ATOM 685 C C . LEU A 1 91 ? 4.013 14.932 -18.234 1.00 90.12 91 LEU A C 1
ATOM 687 O O . LEU A 1 91 ? 3.034 15.675 -18.229 1.00 90.12 91 LEU A O 1
ATOM 691 N N . THR A 1 92 ? 3.893 13.627 -17.972 1.00 84.19 92 THR A N 1
ATOM 692 C CA . THR A 1 92 ? 2.613 12.979 -17.655 1.00 84.19 92 THR A CA 1
ATOM 693 C C . THR A 1 92 ? 2.820 11.782 -16.720 1.00 84.19 92 THR A C 1
ATOM 695 O O . THR A 1 92 ? 3.472 10.822 -17.127 1.00 84.19 92 THR A O 1
ATOM 698 N N . PRO A 1 93 ? 2.248 11.807 -15.501 1.00 82.06 93 PRO A N 1
ATOM 699 C CA . PRO A 1 93 ? 1.742 13.003 -14.814 1.00 82.06 93 PRO A CA 1
ATOM 700 C C . PRO A 1 93 ? 2.855 14.059 -14.658 1.00 82.06 93 PRO A C 1
ATOM 702 O O . PRO A 1 93 ? 4.025 13.715 -14.505 1.00 82.06 93 PRO A O 1
ATOM 705 N N . HIS A 1 94 ? 2.498 15.346 -14.755 1.00 86.44 94 HIS A N 1
ATOM 706 C CA . HIS A 1 94 ? 3.476 16.439 -14.731 1.00 86.44 94 HIS A CA 1
ATOM 707 C C . HIS A 1 94 ? 4.123 16.571 -13.344 1.00 86.44 94 HIS A C 1
ATOM 709 O O . HIS A 1 94 ? 3.471 17.022 -12.402 1.00 86.44 94 HIS A O 1
ATOM 715 N N . SER A 1 95 ? 5.385 16.155 -13.208 1.00 87.69 95 SER A N 1
ATOM 716 C CA . SER A 1 95 ? 6.078 16.053 -11.917 1.00 87.69 95 SER A CA 1
ATOM 717 C C . SER A 1 95 ? 7.588 15.796 -12.084 1.00 87.69 95 SER A C 1
ATOM 719 O O . SER A 1 95 ? 8.045 15.480 -13.1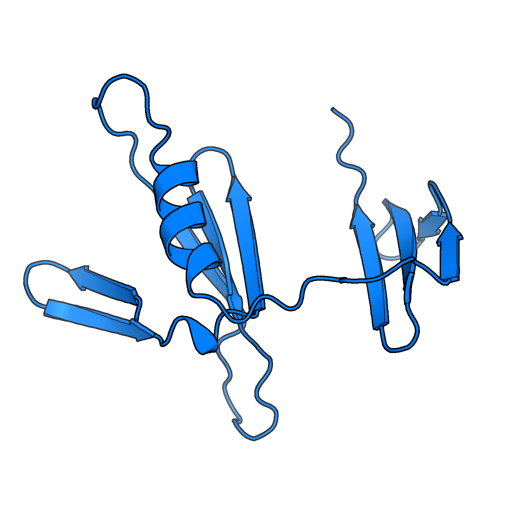78 1.00 87.69 95 SER A O 1
ATOM 721 N N . HIS A 1 96 ? 8.358 15.907 -10.995 1.00 90.06 96 HIS A N 1
ATOM 722 C CA . HIS A 1 96 ? 9.759 15.484 -10.912 1.00 90.06 96 HIS A CA 1
ATOM 723 C C . HIS A 1 96 ? 9.885 14.199 -10.084 1.00 90.06 96 HIS A C 1
ATOM 725 O O . HIS A 1 96 ? 9.327 14.101 -8.987 1.00 90.06 96 HIS A O 1
ATOM 731 N N . TYR A 1 97 ? 10.624 13.221 -10.605 1.00 90.25 97 TYR A N 1
ATOM 732 C CA . TYR A 1 97 ? 10.798 11.912 -9.976 1.00 90.25 97 TYR A CA 1
ATOM 733 C C . TYR A 1 97 ? 12.266 11.542 -9.826 1.00 90.25 97 TYR A C 1
ATOM 735 O O . TYR A 1 97 ? 13.065 11.733 -10.743 1.00 90.25 97 TYR A O 1
ATOM 743 N N . ASP A 1 98 ? 12.587 10.895 -8.711 1.00 91.31 98 ASP A N 1
ATOM 744 C CA . ASP A 1 98 ? 13.815 10.119 -8.609 1.00 91.31 98 ASP A CA 1
ATOM 745 C C . ASP A 1 98 ? 13.536 8.723 -9.170 1.00 91.31 98 ASP A C 1
ATOM 747 O O . ASP A 1 98 ? 12.689 7.986 -8.656 1.00 91.31 98 ASP A O 1
ATOM 751 N N . THR A 1 99 ? 14.227 8.369 -10.251 1.00 90.88 99 THR A N 1
ATOM 752 C CA . THR A 1 99 ? 14.056 7.093 -10.951 1.00 90.88 99 THR A CA 1
ATOM 753 C C . THR A 1 99 ? 15.235 6.186 -10.653 1.00 90.88 99 THR A C 1
ATOM 755 O O . THR A 1 99 ? 16.373 6.500 -11.002 1.00 90.88 99 THR A O 1
ATOM 758 N N . ARG A 1 100 ? 14.971 5.035 -10.036 1.00 90.56 100 ARG A N 1
ATOM 759 C CA . ARG A 1 100 ? 15.976 3.996 -9.777 1.00 90.56 100 ARG A CA 1
ATOM 760 C C . ARG A 1 100 ? 15.700 2.789 -10.656 1.00 90.56 100 ARG A C 1
ATOM 762 O O . ARG A 1 100 ? 14.573 2.301 -10.688 1.00 90.56 100 ARG A O 1
ATOM 769 N N . ILE A 1 101 ? 16.723 2.309 -11.352 1.00 90.19 101 ILE A N 1
ATOM 770 C CA . ILE A 1 101 ? 16.614 1.178 -12.276 1.00 90.19 101 ILE A CA 1
ATOM 771 C C . ILE A 1 101 ? 17.296 -0.040 -11.659 1.00 90.19 101 ILE A C 1
ATOM 773 O O . ILE A 1 101 ? 18.467 0.020 -11.282 1.00 90.19 101 ILE A O 1
ATOM 777 N N . TYR A 1 102 ? 16.565 -1.148 -11.598 1.00 87.75 102 TYR A N 1
ATOM 778 C CA . TYR A 1 102 ? 17.016 -2.453 -11.124 1.00 87.75 102 TYR A CA 1
ATOM 779 C C . TYR A 1 102 ? 16.979 -3.462 -12.283 1.00 87.75 102 TYR A C 1
ATOM 781 O O . TYR A 1 102 ? 16.390 -3.167 -13.325 1.00 87.75 102 TYR A O 1
ATOM 789 N N . PRO A 1 103 ? 17.586 -4.656 -12.146 1.00 86.25 103 PRO A N 1
ATOM 790 C CA . PRO A 1 103 ? 17.627 -5.633 -13.237 1.00 86.25 103 PRO A CA 1
ATOM 791 C C . PRO A 1 103 ? 16.254 -6.035 -13.797 1.00 86.25 103 PRO A C 1
ATOM 793 O O . PRO A 1 103 ? 16.149 -6.336 -14.982 1.00 86.25 103 PRO A O 1
ATOM 796 N N . THR A 1 104 ? 15.214 -6.053 -12.959 1.00 82.38 104 THR A N 1
ATOM 797 C CA . THR A 1 104 ? 13.885 -6.582 -13.313 1.00 82.38 104 THR A CA 1
ATOM 798 C C . THR A 1 104 ? 12.743 -5.580 -13.154 1.00 82.38 104 THR A C 1
ATOM 800 O O . THR A 1 104 ? 11.630 -5.870 -13.579 1.00 82.38 104 THR A O 1
ATOM 803 N N . PHE A 1 105 ? 12.986 -4.407 -12.566 1.00 82.62 105 PHE A N 1
ATOM 804 C CA . PHE A 1 105 ? 11.964 -3.379 -12.362 1.00 82.62 105 PHE A CA 1
ATOM 805 C C . PHE A 1 105 ? 12.591 -1.982 -12.261 1.00 82.62 105 PHE A C 1
ATOM 807 O O . PHE A 1 105 ? 13.807 -1.820 -12.151 1.00 82.62 105 PHE A O 1
ATOM 814 N N . LEU A 1 106 ? 11.744 -0.956 -12.274 1.00 85.94 106 LEU A N 1
ATOM 815 C CA . LEU A 1 106 ? 12.121 0.424 -11.979 1.00 85.94 106 LEU A CA 1
ATOM 816 C C . LEU A 1 106 ? 11.289 0.945 -10.808 1.00 85.94 106 LEU A C 1
ATOM 818 O O . LEU A 1 106 ? 10.136 0.556 -10.633 1.00 85.94 106 LEU A O 1
ATOM 822 N N . ASN A 1 107 ? 11.869 1.827 -10.006 1.00 84.31 107 ASN A N 1
ATOM 823 C CA . ASN A 1 107 ? 11.189 2.503 -8.911 1.00 84.31 107 ASN A CA 1
ATOM 824 C C . ASN A 1 107 ? 11.108 4.001 -9.221 1.00 84.31 107 ASN A C 1
ATOM 826 O O . ASN A 1 107 ? 12.138 4.643 -9.438 1.00 84.31 107 ASN A O 1
ATOM 830 N N . LEU A 1 108 ? 9.885 4.537 -9.246 1.00 85.88 108 LEU A N 1
ATOM 831 C CA . LEU A 1 108 ? 9.608 5.966 -9.384 1.00 85.88 108 LEU A CA 1
ATOM 832 C C . LEU A 1 108 ? 9.234 6.520 -8.016 1.00 85.88 108 LEU A C 1
ATOM 834 O O . LEU A 1 108 ? 8.158 6.226 -7.496 1.00 85.88 108 LEU A O 1
ATOM 838 N N . ARG A 1 109 ? 10.102 7.343 -7.434 1.00 82.38 109 ARG A N 1
ATOM 839 C CA . ARG A 1 109 ? 9.802 8.044 -6.187 1.00 82.38 109 ARG A CA 1
ATOM 840 C C . ARG A 1 109 ? 9.422 9.483 -6.499 1.00 82.38 109 ARG A C 1
ATOM 842 O O . ARG A 1 109 ? 10.241 10.250 -7.002 1.00 82.38 109 ARG A O 1
ATOM 849 N N . TYR A 1 110 ? 8.181 9.848 -6.185 1.00 78.88 110 TYR A N 1
ATOM 850 C CA . TYR A 1 110 ? 7.762 11.246 -6.208 1.00 78.88 110 TYR A CA 1
ATOM 851 C C . TYR A 1 110 ? 8.530 12.010 -5.132 1.00 78.88 110 TYR A C 1
ATOM 853 O O . TYR A 1 110 ? 8.610 11.572 -3.979 1.00 78.88 110 TYR A O 1
ATOM 861 N N . LYS A 1 111 ? 9.083 13.162 -5.498 1.00 67.75 111 LYS A N 1
ATOM 862 C CA . LYS A 1 111 ? 9.652 14.079 -4.521 1.00 67.75 111 LYS A CA 1
ATOM 863 C C . LYS A 1 111 ? 8.504 14.901 -3.940 1.00 67.75 111 LYS A C 1
ATOM 865 O O . LYS A 1 111 ? 8.076 15.883 -4.538 1.00 67.75 111 LYS A O 1
ATOM 870 N N . THR A 1 112 ? 7.971 14.490 -2.789 1.00 55.06 112 THR A N 1
ATOM 871 C CA . THR A 1 112 ? 7.175 15.411 -1.973 1.00 55.06 112 THR A CA 1
ATOM 872 C C . THR A 1 112 ? 8.136 16.480 -1.478 1.00 55.06 112 THR A C 1
ATOM 874 O O . THR A 1 112 ? 9.011 16.177 -0.669 1.00 55.06 112 THR A O 1
ATOM 877 N N . SER A 1 113 ? 8.037 17.690 -2.029 1.00 45.00 113 SER A N 1
ATOM 878 C CA . SER A 1 113 ? 8.664 18.861 -1.423 1.00 45.00 113 SER A CA 1
ATOM 879 C C . SER A 1 113 ? 8.180 18.942 0.023 1.00 45.00 113 SER A C 1
ATOM 881 O O . SER A 1 113 ? 6.969 18.931 0.247 1.00 45.00 113 SER A O 1
ATOM 883 N N .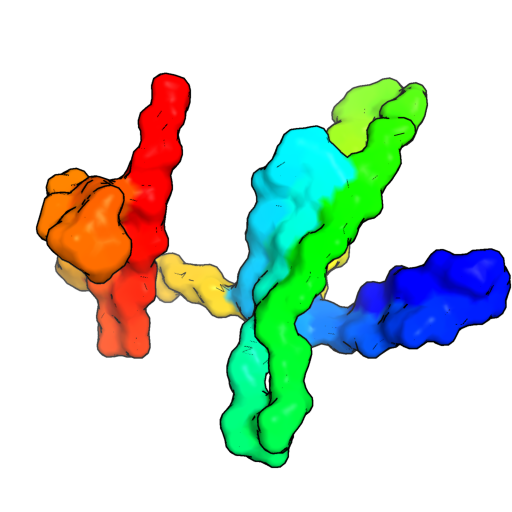 ASP A 1 114 ? 9.127 18.922 0.956 1.00 41.03 114 ASP A N 1
ATOM 884 C CA . ASP A 1 114 ? 8.901 19.235 2.371 1.00 41.03 114 ASP A CA 1
ATOM 885 C C . ASP A 1 114 ? 8.327 20.659 2.513 1.00 41.03 114 ASP A C 1
ATOM 887 O O . ASP A 1 114 ? 8.750 21.538 1.717 1.00 41.03 114 ASP A O 1
#

Organism: Sciurus carolinensis (NCBI:txid30640)

Foldseek 3Di:
DDFDDDPNHTPDDDQLQQFADWDFDPFKIKTAGDDDPVDPDDDGIDIDGHDDDPPPDDGRRVVVRCVSVVRHNYPPPPDAFPDWDFQDQDVVVGATWIWTHDPPDIDTHGDPDD

pLDDT: mean 86.61, std 10.44, range [41.03, 95.56]

InterPro domains:
  IPR024954 SSRP1, dimerization domain [PF03531] (2-53)
  IPR038167 SSRP1 domain superfamily [G3DSA:2.30.29.220] (1-58)
  IPR050454 RTT106/SSRP1 Histone Chaperone/FACT Complex [PTHR45849] (1-114)

Radius of gyration: 17.11 Å; chains: 1; bounding box: 41×34×44 Å